Protein AF-A0A5U2PIL5-F1 (afdb_monomer)

InterPro domains:
  IPR046904 ABC-three component system, Middle Component 2 [PF20288] (4-76)

pLDDT: mean 90.11, std 8.29, range [63.25, 97.69]

Secondary structure (DSSP, 8-state):
----TTSHHHHHHHHHHHHHHHTT----HHHHHHHHHHHHTGGGT-TTS--SS---S-THHHHHHHHHHHHHHHTT-

Sequence (77 aa):
MVRIYNSSLEVACRIAKVLVAIYPSSLSLERLIYFDFILVNLKDFLPEEISLHPPIPRRDAQLALKREIVLESLALL

Foldseek 3Di:
DDDPPPALQVLLVQLVVVPVVQPPDDDDLLVSLVSSLCQQVVCVVVVVDDHVDDDDPPSVVVSVVSSVSNVSSVVVD

Structure (mmCIF, N/CA/C/O backbone):
data_AF-A0A5U2PIL5-F1
#
_entry.id   AF-A0A5U2PIL5-F1
#
loop_
_atom_site.group_PDB
_atom_site.id
_atom_site.type_symbol
_atom_site.label_atom_id
_atom_site.label_alt_id
_atom_site.label_comp_id
_atom_site.label_asym_id
_atom_site.label_entity_id
_atom_site.label_seq_id
_atom_site.pdbx_PDB_ins_code
_atom_site.Cartn_x
_atom_site.Cartn_y
_atom_site.Cartn_z
_atom_site.occupancy
_atom_site.B_iso_or_equiv
_atom_site.auth_seq_id
_atom_site.auth_comp_id
_atom_site.auth_asym_id
_atom_site.auth_atom_id
_atom_site.pdbx_PDB_model_num
ATOM 1 N N . MET A 1 1 ? 19.750 -1.994 14.076 1.00 63.25 1 MET A N 1
ATOM 2 C CA . MET A 1 1 ? 19.721 -1.132 12.873 1.00 63.25 1 MET A CA 1
ATOM 3 C C . MET A 1 1 ? 18.262 -0.983 12.462 1.00 63.25 1 MET A C 1
ATOM 5 O O . MET A 1 1 ? 17.599 -2.007 12.358 1.00 63.25 1 MET A O 1
ATOM 9 N N . VAL A 1 2 ? 17.728 0.236 12.339 1.00 71.94 2 VAL A N 1
ATOM 10 C CA . VAL A 1 2 ? 16.308 0.441 11.990 1.00 71.94 2 VAL A CA 1
ATOM 11 C C . VAL A 1 2 ? 16.106 0.093 10.516 1.00 71.94 2 VAL A C 1
ATOM 13 O O . VAL A 1 2 ? 16.784 0.646 9.652 1.00 71.94 2 VAL A O 1
ATOM 16 N N . ARG A 1 3 ? 15.193 -0.836 10.219 1.00 79.94 3 ARG A N 1
ATOM 17 C CA . ARG A 1 3 ? 14.775 -1.128 8.846 1.00 79.94 3 ARG A CA 1
ATOM 18 C C . ARG A 1 3 ? 13.745 -0.077 8.449 1.00 79.94 3 ARG A C 1
ATOM 20 O O . ARG A 1 3 ? 12.658 -0.076 9.005 1.00 79.94 3 ARG A O 1
ATOM 27 N N . ILE A 1 4 ? 14.106 0.822 7.537 1.00 81.75 4 ILE A N 1
ATOM 28 C CA . ILE A 1 4 ? 13.203 1.881 7.059 1.00 81.75 4 ILE A CA 1
ATOM 29 C C . ILE A 1 4 ? 12.366 1.357 5.888 1.00 81.75 4 ILE A C 1
ATOM 31 O O . ILE A 1 4 ? 11.143 1.446 5.922 1.00 81.75 4 ILE A O 1
ATOM 35 N N . TYR A 1 5 ? 13.013 0.732 4.901 1.00 86.88 5 TYR A N 1
ATOM 36 C CA . TYR A 1 5 ? 12.335 0.248 3.700 1.00 86.88 5 TYR A CA 1
ATOM 37 C C . TYR A 1 5 ? 11.482 -0.996 3.942 1.00 86.88 5 TYR A C 1
ATOM 39 O O . TYR A 1 5 ? 11.927 -1.985 4.539 1.00 86.88 5 TYR A O 1
ATOM 47 N N . ASN A 1 6 ? 10.265 -0.931 3.417 1.00 86.62 6 ASN A N 1
ATOM 48 C CA . ASN A 1 6 ? 9.163 -1.855 3.590 1.00 86.62 6 ASN A CA 1
ATOM 49 C C . ASN A 1 6 ? 8.950 -2.228 5.065 1.00 86.62 6 ASN A C 1
ATOM 51 O O . ASN A 1 6 ? 8.717 -3.391 5.388 1.00 86.62 6 ASN A O 1
ATOM 55 N N . SER A 1 7 ? 9.117 -1.244 5.951 1.00 93.06 7 SER A N 1
ATOM 56 C CA . SER A 1 7 ? 8.767 -1.333 7.368 1.00 93.06 7 SER A CA 1
ATOM 57 C C . SER A 1 7 ? 7.318 -0.916 7.587 1.00 93.06 7 SER A C 1
ATOM 59 O O . SER A 1 7 ? 6.734 -0.247 6.733 1.00 93.06 7 SER A O 1
ATOM 61 N N . SER A 1 8 ? 6.757 -1.254 8.748 1.00 94.94 8 SER A N 1
ATOM 62 C CA . SER A 1 8 ? 5.424 -0.786 9.136 1.00 94.94 8 SER A CA 1
ATOM 63 C C . SER A 1 8 ? 5.320 0.744 9.137 1.00 94.94 8 SER A C 1
ATOM 65 O O . SER A 1 8 ? 4.292 1.286 8.755 1.00 94.94 8 SER A O 1
ATOM 67 N N . LEU A 1 9 ? 6.405 1.465 9.450 1.00 95.38 9 LEU A N 1
ATOM 68 C CA . LEU A 1 9 ? 6.434 2.929 9.381 1.00 95.38 9 LEU A CA 1
ATOM 69 C C . LEU A 1 9 ? 6.299 3.457 7.943 1.00 95.38 9 LEU A C 1
ATOM 71 O O . LEU A 1 9 ? 5.514 4.365 7.684 1.00 95.38 9 LEU A O 1
ATOM 75 N N . GLU A 1 10 ? 7.054 2.905 6.989 1.00 95.38 10 GLU A N 1
ATOM 76 C CA . GLU A 1 10 ? 6.965 3.350 5.591 1.00 95.38 10 GLU A CA 1
ATOM 77 C C . GLU A 1 10 ? 5.605 2.991 4.977 1.00 95.38 10 GLU A C 1
ATOM 79 O O . GLU A 1 10 ? 4.986 3.806 4.288 1.00 95.38 10 GLU A O 1
ATOM 84 N N . VAL A 1 11 ? 5.117 1.780 5.259 1.00 95.44 11 VAL A N 1
ATOM 85 C CA . VAL A 1 11 ? 3.799 1.316 4.815 1.00 95.44 11 VAL A CA 1
ATOM 86 C C . VAL A 1 11 ? 2.697 2.197 5.423 1.00 95.44 11 VAL A C 1
ATOM 88 O O . VAL A 1 11 ? 1.799 2.611 4.690 1.00 95.44 11 VAL A O 1
ATOM 91 N N . ALA A 1 12 ? 2.795 2.584 6.701 1.00 96.62 12 ALA A N 1
ATOM 92 C CA . ALA A 1 12 ? 1.863 3.514 7.346 1.00 96.62 12 ALA A CA 1
ATOM 93 C C . ALA A 1 12 ? 1.819 4.867 6.625 1.00 96.62 12 ALA A C 1
ATOM 95 O O . ALA A 1 12 ? 0.736 5.357 6.310 1.00 96.62 12 ALA A O 1
ATOM 96 N N . CYS A 1 13 ? 2.972 5.437 6.261 1.00 96.56 13 CYS A N 1
ATOM 97 C CA . CYS A 1 13 ? 3.031 6.678 5.484 1.00 96.56 13 CYS A CA 1
ATOM 98 C C . CYS A 1 13 ? 2.322 6.561 4.121 1.00 96.56 13 CYS A C 1
ATOM 100 O O . CYS A 1 13 ? 1.581 7.470 3.732 1.00 96.56 13 CYS A O 1
ATOM 102 N N . ARG A 1 14 ? 2.508 5.448 3.394 1.00 95.94 14 ARG A N 1
ATOM 103 C CA . ARG A 1 14 ? 1.809 5.211 2.116 1.00 95.94 14 ARG A CA 1
ATOM 104 C C . ARG A 1 14 ? 0.303 5.052 2.320 1.00 95.94 14 ARG A C 1
ATOM 106 O O . ARG A 1 14 ? -0.474 5.693 1.613 1.00 95.94 14 ARG A O 1
ATOM 113 N N . ILE A 1 15 ? -0.109 4.258 3.308 1.00 96.81 15 ILE A N 1
ATOM 114 C CA . ILE A 1 15 ? -1.523 4.037 3.643 1.00 96.81 15 ILE A CA 1
ATOM 115 C C . ILE A 1 15 ? -2.196 5.346 4.058 1.00 96.81 15 ILE A C 1
ATOM 117 O O . ILE A 1 15 ? -3.281 5.642 3.566 1.00 96.81 15 ILE A O 1
ATOM 121 N N . ALA A 1 16 ? -1.552 6.166 4.888 1.00 97.56 16 ALA A N 1
ATOM 12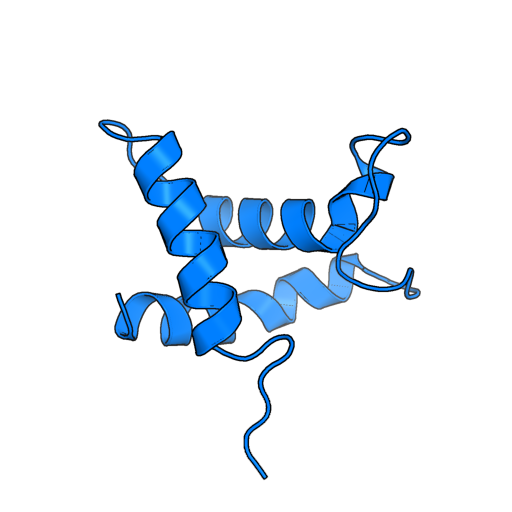2 C CA . ALA A 1 16 ? -2.077 7.465 5.293 1.00 97.56 16 ALA A CA 1
ATOM 123 C C . ALA A 1 16 ? -2.350 8.364 4.081 1.00 97.56 16 ALA A C 1
ATOM 125 O O . ALA A 1 16 ? -3.398 9.003 4.006 1.00 97.56 16 ALA A O 1
ATOM 126 N N . LYS A 1 17 ? -1.454 8.375 3.084 1.00 97.25 17 LYS A N 1
ATOM 127 C CA . LYS A 1 17 ? -1.690 9.120 1.840 1.00 97.25 17 LYS A CA 1
ATOM 128 C C . LYS A 1 17 ? -2.866 8.585 1.035 1.00 97.25 17 LYS A C 1
ATOM 130 O O . LYS A 1 17 ? -3.641 9.396 0.534 1.00 97.25 17 LYS A O 1
ATOM 135 N N . VAL A 1 18 ? -3.037 7.267 0.955 1.00 96.94 18 VAL A N 1
ATOM 136 C CA . VAL A 1 18 ? -4.217 6.661 0.318 1.00 96.94 18 VAL A CA 1
ATOM 137 C C . VAL A 1 18 ? -5.492 7.073 1.055 1.00 96.94 18 VAL A C 1
ATOM 139 O O . VAL A 1 18 ? -6.419 7.564 0.422 1.00 96.94 18 VAL A O 1
ATOM 142 N N . LEU A 1 19 ? -5.525 6.942 2.384 1.00 97.06 19 LEU A N 1
ATOM 143 C CA . LEU A 1 19 ? -6.683 7.283 3.216 1.00 97.06 19 LEU A CA 1
ATOM 144 C C . LEU A 1 19 ? -7.076 8.763 3.107 1.00 97.06 19 LEU A C 1
ATOM 146 O O . LEU A 1 19 ? -8.257 9.079 2.991 1.00 97.06 19 LEU A O 1
ATOM 150 N N . VAL A 1 20 ? -6.096 9.670 3.078 1.00 97.69 20 VAL A N 1
ATOM 151 C CA . VAL A 1 20 ? -6.344 11.103 2.857 1.00 97.69 20 VAL A CA 1
ATOM 152 C C . VAL A 1 20 ? -6.911 11.360 1.459 1.00 97.69 20 VAL A C 1
ATOM 154 O O . VAL A 1 20 ? -7.831 12.160 1.321 1.00 97.69 20 VAL A O 1
ATOM 157 N N . ALA A 1 21 ? -6.398 10.684 0.428 1.00 97.69 21 ALA A N 1
ATOM 158 C CA . ALA A 1 21 ? -6.836 10.889 -0.953 1.00 97.69 21 ALA A CA 1
ATOM 159 C C . ALA A 1 21 ? -8.268 10.397 -1.226 1.00 97.69 21 ALA A C 1
ATOM 161 O O . ALA A 1 21 ? -8.933 10.930 -2.110 1.00 97.69 21 ALA A O 1
ATOM 162 N N . ILE A 1 22 ? -8.745 9.388 -0.490 1.00 96.62 22 ILE A N 1
ATOM 163 C CA . ILE A 1 22 ? -10.094 8.829 -0.676 1.00 96.62 22 ILE A CA 1
ATOM 164 C C . ILE A 1 22 ? -11.165 9.506 0.182 1.00 96.62 22 ILE A C 1
ATOM 166 O O . ILE A 1 22 ? -12.351 9.249 -0.036 1.00 96.62 22 ILE A O 1
ATOM 170 N N . TYR A 1 23 ? -10.778 10.298 1.187 1.00 95.25 23 TYR A N 1
ATOM 171 C CA . TYR A 1 23 ? -11.722 10.910 2.119 1.00 95.25 23 TYR A CA 1
ATOM 172 C C . TYR A 1 23 ? -12.772 11.738 1.349 1.00 95.25 23 TYR A C 1
ATOM 174 O O . TYR A 1 23 ? -12.399 12.498 0.452 1.00 95.25 23 TYR A O 1
ATOM 182 N N . PRO A 1 24 ? -14.080 11.618 1.667 1.00 96.62 24 PRO A N 1
ATOM 183 C CA . PRO A 1 24 ? -14.681 10.963 2.841 1.00 96.62 24 PRO A CA 1
ATOM 184 C C . PRO A 1 24 ? -15.060 9.480 2.662 1.00 96.62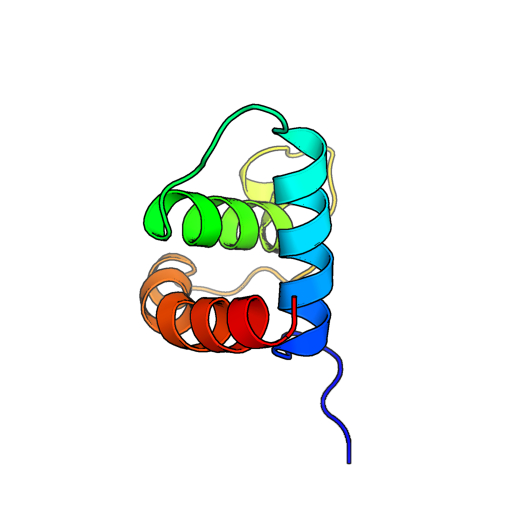 24 PRO A C 1
ATOM 186 O O . PRO A 1 24 ? -15.804 8.932 3.474 1.00 96.62 24 PRO A O 1
ATOM 189 N N . SER A 1 25 ? -14.584 8.816 1.610 1.00 96.56 25 SER A N 1
ATOM 190 C CA . SER A 1 25 ? -14.877 7.399 1.360 1.00 96.56 25 SER A CA 1
ATOM 191 C C . SER A 1 25 ? -14.071 6.472 2.273 1.00 96.56 25 SER A C 1
ATOM 193 O O . SER A 1 25 ? -13.020 6.841 2.795 1.00 96.56 25 SER A O 1
ATOM 195 N N . SER A 1 26 ? -14.541 5.233 2.425 1.00 94.19 26 SER A N 1
ATOM 196 C CA . SER A 1 26 ? -13.843 4.171 3.153 1.00 94.19 26 SER A CA 1
ATOM 197 C C . SER A 1 26 ? -13.312 3.084 2.212 1.00 94.19 26 SER A C 1
ATOM 199 O O . SER A 1 26 ? -13.791 2.900 1.089 1.00 94.19 26 SER A O 1
ATOM 201 N N . LEU A 1 27 ? -12.313 2.336 2.681 1.00 95.81 27 LEU A N 1
ATOM 202 C CA . LEU A 1 27 ? -11.784 1.148 2.012 1.00 95.81 27 LEU A CA 1
ATOM 203 C C . LEU A 1 27 ? -11.810 -0.044 2.965 1.00 95.81 27 LEU A C 1
ATOM 205 O O . LEU A 1 27 ? -11.598 0.109 4.166 1.00 95.81 27 LEU A O 1
ATOM 209 N N . SER A 1 28 ? -12.027 -1.241 2.416 1.00 96.25 28 SER A N 1
ATOM 210 C CA . SER A 1 28 ? -11.764 -2.476 3.154 1.00 96.25 28 SER A CA 1
ATOM 211 C C . SER A 1 28 ? -10.257 -2.701 3.300 1.00 96.25 28 SER A C 1
ATOM 213 O O . SER A 1 28 ? -9.456 -2.171 2.522 1.00 96.25 28 SER A O 1
ATOM 215 N N . LEU A 1 29 ? -9.870 -3.543 4.258 1.00 94.38 29 LEU A N 1
ATOM 216 C CA . LEU A 1 29 ? -8.475 -3.934 4.458 1.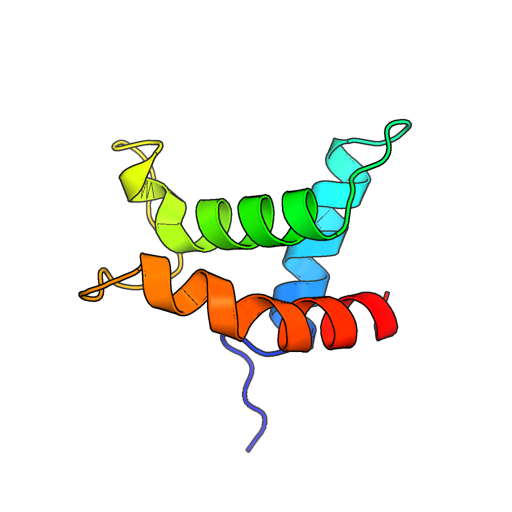00 94.38 29 LEU A CA 1
ATOM 217 C C . LEU A 1 29 ? -7.873 -4.563 3.192 1.00 94.38 29 LEU A C 1
ATOM 219 O O . LEU A 1 29 ? -6.744 -4.262 2.820 1.00 94.38 29 LEU A O 1
ATOM 223 N N . GLU A 1 30 ? -8.642 -5.389 2.486 1.00 94.44 30 GLU A N 1
ATOM 224 C CA . GLU A 1 30 ? -8.227 -6.035 1.239 1.00 94.44 30 GLU A CA 1
ATOM 225 C C . GLU A 1 30 ? -7.905 -4.993 0.164 1.00 94.44 30 GLU A C 1
ATOM 227 O O . GLU A 1 30 ? -6.883 -5.091 -0.513 1.00 94.44 30 GLU A O 1
ATOM 232 N N . A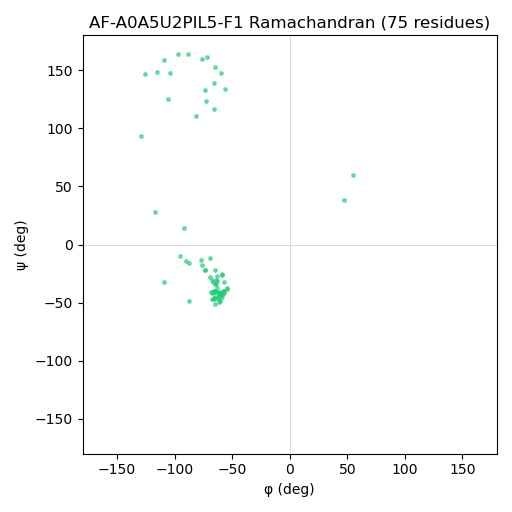RG A 1 31 ? -8.734 -3.946 0.044 1.00 95.06 31 ARG A N 1
ATOM 233 C CA . ARG A 1 31 ? -8.472 -2.847 -0.891 1.00 95.06 31 ARG A CA 1
ATOM 234 C C . ARG A 1 31 ? -7.230 -2.053 -0.496 1.00 95.06 31 ARG A C 1
ATOM 236 O O . ARG A 1 31 ? -6.454 -1.714 -1.380 1.00 95.06 31 ARG A O 1
ATOM 243 N N . LEU A 1 32 ? -7.004 -1.801 0.794 1.00 95.25 32 LEU A N 1
ATOM 244 C CA . LEU A 1 32 ? -5.774 -1.152 1.268 1.00 95.25 32 LEU A CA 1
ATOM 245 C C . LEU A 1 32 ? -4.520 -1.970 0.935 1.00 95.25 32 LEU A C 1
ATOM 247 O O . LEU A 1 32 ? -3.539 -1.406 0.453 1.00 95.25 32 LEU A O 1
ATOM 251 N N . ILE A 1 33 ? -4.570 -3.293 1.110 1.00 94.50 33 ILE A N 1
ATOM 252 C CA . ILE A 1 33 ? -3.482 -4.201 0.717 1.00 94.50 33 ILE A CA 1
ATOM 253 C C . ILE A 1 33 ? -3.218 -4.104 -0.791 1.00 94.50 33 ILE A C 1
ATOM 255 O O . ILE A 1 33 ? -2.060 -4.030 -1.206 1.00 94.50 33 ILE A O 1
ATOM 259 N N . TYR A 1 34 ? -4.269 -4.062 -1.617 1.00 93.88 34 TYR A N 1
ATOM 260 C CA . TYR A 1 34 ? -4.113 -3.894 -3.063 1.00 93.88 34 TYR A CA 1
ATOM 261 C C . TYR A 1 34 ? -3.540 -2.531 -3.444 1.00 93.88 34 TYR A C 1
ATOM 263 O O . TYR A 1 34 ? -2.663 -2.480 -4.301 1.00 93.88 34 TYR A O 1
ATOM 271 N N . PHE A 1 35 ? -3.960 -1.442 -2.798 1.00 94.44 35 PHE A N 1
ATOM 272 C CA . PHE A 1 35 ? -3.364 -0.127 -3.035 1.00 94.44 35 PHE A CA 1
ATOM 273 C C . PHE A 1 35 ? -1.874 -0.114 -2.688 1.00 94.44 35 PHE A C 1
ATOM 275 O O . PHE A 1 35 ? -1.066 0.296 -3.517 1.00 94.44 35 PHE A O 1
ATOM 282 N N . ASP A 1 36 ? -1.482 -0.623 -1.517 1.00 93.94 36 ASP A N 1
ATOM 283 C CA . ASP A 1 36 ? -0.066 -0.709 -1.142 1.00 93.94 36 ASP A CA 1
ATOM 284 C C . ASP A 1 36 ? 0.723 -1.653 -2.067 1.00 93.94 36 ASP A C 1
ATOM 286 O O . ASP A 1 36 ? 1.910 -1.448 -2.314 1.00 93.94 36 ASP A O 1
ATOM 290 N N . PHE A 1 37 ? 0.097 -2.697 -2.615 1.00 92.50 37 PHE A N 1
ATOM 291 C CA . PHE A 1 37 ? 0.706 -3.534 -3.649 1.00 92.50 37 PHE A CA 1
ATOM 292 C C . PHE A 1 37 ? 0.905 -2.784 -4.970 1.00 92.50 37 PHE A C 1
ATOM 294 O O . PHE A 1 37 ? 1.993 -2.854 -5.535 1.00 92.50 37 PHE A O 1
ATOM 301 N N . ILE A 1 38 ? -0.103 -2.063 -5.458 1.00 92.38 38 ILE A N 1
ATOM 302 C CA . ILE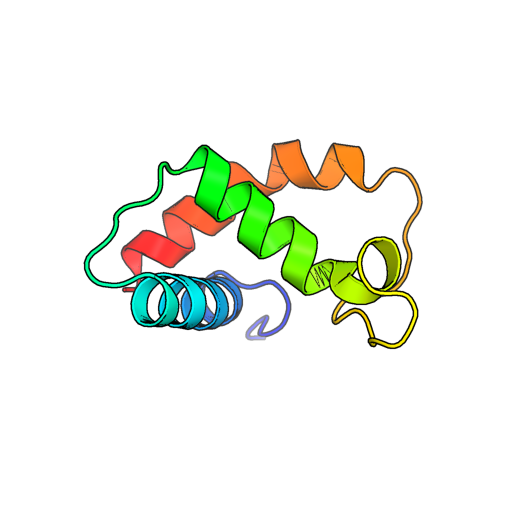 A 1 38 ? -0.020 -1.304 -6.712 1.00 92.38 38 ILE A CA 1
ATOM 303 C C . ILE A 1 38 ? 1.041 -0.209 -6.594 1.00 92.38 38 ILE A C 1
ATOM 305 O O . ILE A 1 38 ? 1.892 -0.097 -7.467 1.00 92.38 38 ILE A O 1
ATOM 309 N N . LEU A 1 39 ? 1.051 0.542 -5.489 1.00 92.31 39 LEU A N 1
ATOM 310 C CA . LEU A 1 39 ? 1.985 1.651 -5.273 1.00 92.31 39 LEU A CA 1
ATOM 311 C C . LEU A 1 39 ? 3.452 1.214 -5.331 1.00 92.31 39 LEU A C 1
ATOM 313 O O . LEU A 1 39 ? 4.274 1.890 -5.945 1.00 92.31 39 LEU A O 1
ATOM 317 N N . VAL A 1 40 ? 3.799 0.074 -4.728 1.00 91.81 40 VAL A N 1
ATOM 318 C CA . VAL A 1 40 ? 5.193 -0.402 -4.764 1.00 91.81 40 VAL A CA 1
ATOM 319 C C . VAL A 1 40 ? 5.580 -1.018 -6.110 1.00 91.81 40 VAL A C 1
ATOM 321 O O . VAL A 1 40 ? 6.767 -1.132 -6.40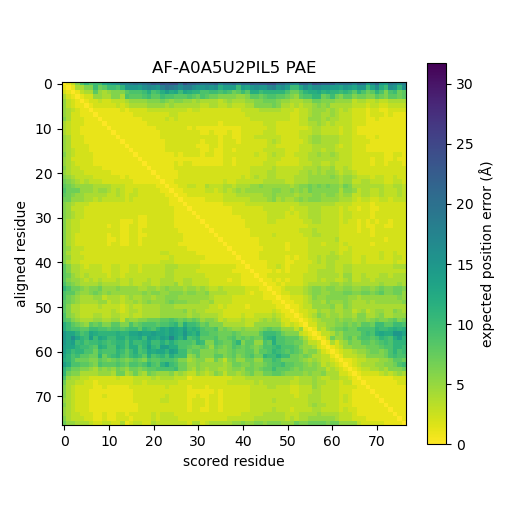5 1.00 91.81 40 VAL A O 1
ATOM 324 N N . ASN A 1 41 ? 4.592 -1.377 -6.932 1.00 90.88 41 ASN A N 1
ATOM 325 C CA . ASN A 1 41 ? 4.738 -2.051 -8.221 1.00 90.88 41 ASN A CA 1
ATOM 326 C C . ASN A 1 41 ? 4.219 -1.188 -9.387 1.00 90.88 41 ASN A C 1
ATOM 328 O O . ASN A 1 41 ? 3.768 -1.729 -10.394 1.00 90.88 41 ASN A O 1
ATOM 332 N N . LEU A 1 42 ? 4.260 0.141 -9.247 1.00 92.44 42 LEU A N 1
ATOM 333 C CA . LEU A 1 42 ? 3.511 1.080 -10.083 1.00 92.44 42 LEU A CA 1
ATOM 334 C C . LEU A 1 42 ? 3.759 0.911 -11.585 1.00 92.44 42 LEU A C 1
ATOM 336 O O . LEU A 1 42 ? 2.806 0.956 -12.358 1.00 92.44 42 LEU A O 1
ATOM 340 N N . LYS A 1 43 ? 5.002 0.613 -11.983 1.00 93.12 43 LYS A N 1
ATOM 341 C CA . LYS A 1 43 ? 5.386 0.403 -13.387 1.00 93.12 43 LYS A CA 1
ATOM 342 C C . LYS A 1 43 ? 4.611 -0.725 -14.076 1.00 93.12 43 LYS A C 1
ATOM 344 O O . LYS A 1 43 ? 4.453 -0.710 -15.292 1.00 93.12 43 LYS A O 1
ATOM 349 N N . ASP A 1 44 ? 4.119 -1.702 -13.316 1.00 89.94 44 ASP A N 1
ATOM 350 C CA . ASP A 1 44 ? 3.347 -2.818 -13.870 1.00 89.94 44 ASP A CA 1
ATOM 351 C C . ASP A 1 44 ? 1.924 -2.392 -14.278 1.00 89.94 44 ASP A C 1
ATOM 353 O O . ASP A 1 44 ? 1.293 -3.057 -15.095 1.00 89.94 44 ASP A O 1
ATOM 357 N N . PHE A 1 45 ? 1.419 -1.294 -13.707 1.00 90.94 45 PHE A N 1
ATOM 358 C CA . PHE A 1 45 ? 0.073 -0.765 -13.944 1.00 90.94 45 PHE A CA 1
ATOM 359 C C . PHE A 1 45 ? 0.093 0.532 -14.759 1.00 90.94 45 PHE A C 1
ATOM 361 O O . PHE A 1 45 ? -0.824 0.787 -15.535 1.00 90.94 45 PHE A O 1
ATOM 368 N N . LEU A 1 46 ? 1.143 1.337 -14.591 1.00 94.00 46 LEU A N 1
ATOM 369 C CA . LEU A 1 46 ? 1.390 2.602 -15.272 1.00 94.00 46 LEU A CA 1
ATOM 370 C C . LEU A 1 46 ? 2.819 2.560 -15.848 1.00 94.00 46 LEU A C 1
ATOM 372 O O . LEU A 1 46 ? 3.765 2.884 -15.133 1.00 94.00 46 LEU A O 1
ATOM 376 N N . PRO A 1 47 ? 3.007 2.142 -17.116 1.00 90.81 47 PRO A N 1
ATOM 377 C CA . PRO A 1 47 ? 4.337 1.896 -17.692 1.00 90.81 47 PRO A CA 1
ATOM 378 C C . PRO A 1 47 ? 5.287 3.102 -17.702 1.00 90.81 47 PRO A C 1
ATOM 380 O O . PRO A 1 47 ? 6.505 2.912 -17.705 1.00 90.81 47 PRO A O 1
ATOM 383 N N . GLU A 1 48 ? 4.728 4.315 -17.697 1.00 94.94 48 GLU A N 1
ATOM 384 C CA . GLU A 1 48 ? 5.459 5.590 -17.668 1.00 94.94 48 GLU A CA 1
ATOM 385 C C . GLU A 1 48 ? 6.000 5.942 -16.267 1.00 94.94 48 GLU A C 1
ATOM 387 O O . GLU A 1 48 ? 6.833 6.833 -16.123 1.00 94.94 48 GLU A O 1
ATOM 392 N N . GLU A 1 49 ? 5.543 5.238 -15.228 1.00 94.38 49 GLU A N 1
ATOM 393 C CA . GLU A 1 49 ? 5.916 5.474 -13.835 1.00 94.38 49 GLU A CA 1
ATOM 394 C C . GLU A 1 49 ? 7.046 4.544 -13.365 1.00 94.38 49 GLU A C 1
ATOM 396 O O . GLU A 1 49 ? 7.348 3.499 -13.954 1.00 94.38 49 GLU A O 1
ATOM 401 N N . ILE A 1 50 ? 7.674 4.901 -12.242 1.00 90.50 50 ILE A N 1
ATOM 402 C CA . ILE A 1 50 ? 8.749 4.117 -11.623 1.00 90.50 50 ILE A CA 1
ATOM 403 C C . ILE A 1 50 ? 8.212 3.404 -10.378 1.00 90.50 50 ILE A C 1
ATOM 405 O O . ILE A 1 50 ? 7.683 4.028 -9.461 1.00 90.50 50 ILE A O 1
ATOM 409 N N . SER A 1 51 ? 8.381 2.080 -10.323 1.00 90.56 51 SER A N 1
ATOM 410 C CA . SER A 1 51 ? 8.082 1.291 -9.123 1.00 90.56 51 SER A CA 1
ATOM 411 C C . SER A 1 51 ? 9.017 1.655 -7.969 1.00 90.56 51 SER A C 1
ATOM 413 O O . SER A 1 51 ? 10.226 1.773 -8.162 1.00 90.56 51 SER A O 1
ATOM 415 N N . LEU A 1 52 ? 8.477 1.738 -6.750 1.00 88.19 52 LEU A N 1
ATOM 416 C CA . LEU A 1 52 ? 9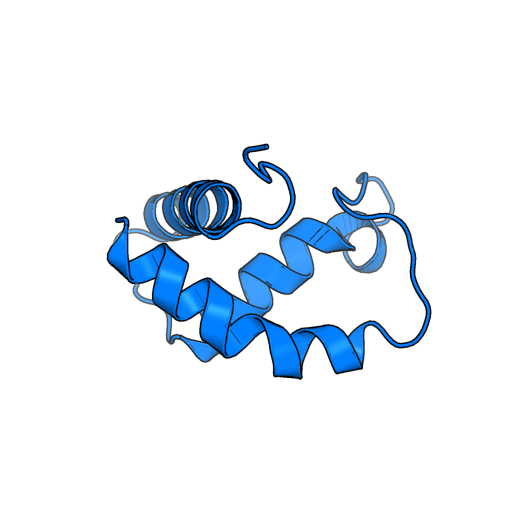.296 1.894 -5.540 1.00 88.19 52 LEU A CA 1
ATOM 417 C C . LEU A 1 52 ? 10.157 0.654 -5.271 1.00 88.19 52 LEU A C 1
ATOM 419 O O . LEU A 1 52 ? 11.252 0.764 -4.723 1.00 88.19 52 LEU A O 1
ATOM 423 N N . HIS A 1 53 ? 9.660 -0.533 -5.630 1.00 85.94 53 HIS A N 1
ATOM 424 C CA . HIS A 1 53 ? 10.379 -1.792 -5.470 1.00 85.94 53 HIS A CA 1
ATOM 425 C C . HIS A 1 53 ? 10.932 -2.300 -6.811 1.00 85.94 53 HIS A C 1
ATOM 427 O O . HIS A 1 53 ? 10.305 -2.111 -7.859 1.00 85.94 53 HIS A O 1
ATOM 433 N N . PRO A 1 54 ? 12.085 -2.994 -6.797 1.00 84.62 54 PRO A N 1
ATOM 434 C CA . PRO A 1 54 ? 12.617 -3.630 -7.992 1.00 84.62 54 PRO A CA 1
ATOM 435 C C . PRO A 1 54 ? 11.691 -4.755 -8.484 1.00 84.62 54 PRO A C 1
ATOM 437 O O . PRO A 1 54 ? 10.997 -5.393 -7.683 1.00 84.62 54 PRO A O 1
ATOM 440 N N . PRO A 1 55 ? 11.700 -5.055 -9.794 1.00 81.88 55 PRO A N 1
ATOM 441 C CA . PRO A 1 55 ? 10.928 -6.158 -10.339 1.00 81.88 55 PRO A CA 1
ATOM 442 C C . PRO A 1 55 ? 11.459 -7.4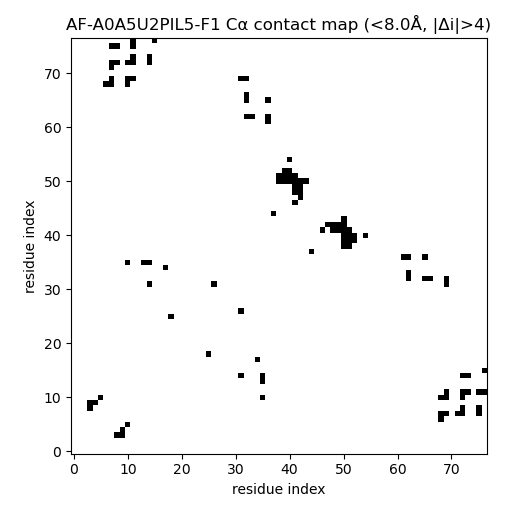93 -9.804 1.00 81.88 55 PRO A C 1
ATOM 444 O O . PRO A 1 55 ? 12.592 -7.874 -10.089 1.00 81.88 55 PRO A O 1
ATOM 447 N N . ILE A 1 56 ? 10.629 -8.215 -9.048 1.00 79.12 56 ILE A N 1
ATOM 448 C CA . ILE A 1 56 ? 10.942 -9.565 -8.557 1.00 79.12 56 ILE A CA 1
ATOM 449 C C . ILE A 1 56 ? 9.993 -10.621 -9.145 1.00 79.12 56 ILE A C 1
ATOM 451 O O . ILE A 1 56 ? 8.825 -10.309 -9.406 1.00 79.12 56 ILE A O 1
ATOM 455 N N . PRO A 1 57 ? 10.460 -11.869 -9.357 1.00 73.44 57 PRO A N 1
ATOM 456 C CA . PRO A 1 57 ? 9.601 -12.974 -9.781 1.00 73.44 57 PRO A CA 1
ATOM 457 C C . PRO A 1 57 ? 8.478 -13.238 -8.766 1.00 73.44 57 PRO A C 1
ATOM 459 O O . PRO A 1 57 ? 8.688 -13.084 -7.566 1.00 73.44 57 PRO A O 1
ATOM 462 N N . ARG A 1 58 ? 7.305 -13.686 -9.241 1.00 70.62 58 ARG A N 1
ATOM 463 C CA . ARG A 1 58 ? 6.137 -14.055 -8.407 1.00 70.62 58 ARG A CA 1
ATOM 464 C C . ARG A 1 58 ? 5.669 -12.947 -7.448 1.00 70.62 58 ARG A C 1
ATOM 466 O O . ARG A 1 58 ? 5.641 -13.114 -6.228 1.00 70.62 58 ARG A O 1
ATOM 473 N N . ARG A 1 59 ? 5.291 -11.786 -8.001 1.00 72.44 59 ARG A N 1
ATOM 474 C CA . ARG A 1 59 ? 4.770 -10.653 -7.209 1.00 72.44 59 ARG A CA 1
ATOM 475 C C . ARG A 1 59 ? 3.457 -10.969 -6.489 1.00 72.44 59 ARG A C 1
ATOM 477 O O . ARG A 1 59 ? 3.207 -10.418 -5.424 1.00 72.44 59 ARG A O 1
ATOM 484 N N . ASP A 1 60 ? 2.669 -11.893 -7.021 1.00 71.94 60 ASP A N 1
ATOM 485 C CA . ASP A 1 60 ? 1.450 -12.436 -6.417 1.00 71.94 60 ASP A CA 1
ATOM 486 C C . ASP A 1 60 ? 1.683 -13.001 -5.008 1.00 71.94 60 ASP A C 1
ATOM 488 O O . ASP A 1 60 ? 0.879 -12.768 -4.107 1.00 71.94 60 ASP A O 1
ATOM 492 N N . ALA A 1 61 ? 2.829 -13.646 -4.770 1.00 74.31 61 ALA A N 1
ATOM 493 C CA . ALA A 1 61 ? 3.185 -14.160 -3.448 1.00 74.31 61 ALA A CA 1
ATOM 494 C C . ALA A 1 61 ? 3.389 -13.046 -2.399 1.00 74.31 61 ALA A C 1
ATOM 496 O O . ALA A 1 61 ? 3.235 -13.291 -1.203 1.00 74.31 61 ALA A O 1
ATOM 497 N N . GLN A 1 62 ? 3.679 -11.808 -2.822 1.00 71.44 62 GLN A N 1
ATOM 498 C CA . GLN A 1 62 ? 3.806 -10.667 -1.908 1.00 71.44 62 GLN A CA 1
ATOM 499 C C . GLN A 1 62 ? 2.467 -10.283 -1.274 1.00 71.44 62 GLN A C 1
ATOM 501 O O . GLN A 1 62 ? 2.447 -9.805 -0.142 1.00 71.44 62 GLN A O 1
ATOM 506 N N . LEU A 1 63 ? 1.346 -10.488 -1.976 1.00 78.12 63 LEU A N 1
ATOM 507 C CA . LEU A 1 63 ? 0.019 -10.141 -1.460 1.00 78.12 63 LEU A CA 1
ATOM 508 C C . LEU A 1 63 ? -0.326 -10.950 -0.207 1.00 78.12 63 LEU A C 1
ATOM 510 O O . LEU A 1 63 ? -0.891 -10.399 0.735 1.00 78.12 63 LEU A O 1
ATOM 514 N N . ALA A 1 64 ? 0.076 -12.224 -0.163 1.00 74.56 64 ALA A N 1
ATOM 515 C CA . ALA A 1 64 ? -0.145 -13.090 0.993 1.00 74.56 64 ALA A CA 1
ATOM 516 C C . ALA A 1 64 ? 0.612 -12.607 2.244 1.00 74.56 64 ALA A C 1
ATOM 518 O O . ALA A 1 64 ? 0.097 -12.713 3.353 1.00 74.56 64 ALA A O 1
ATOM 519 N N . LEU A 1 65 ? 1.804 -12.028 2.064 1.00 78.50 65 LEU A N 1
ATOM 520 C CA . LEU A 1 65 ? 2.659 -11.539 3.152 1.00 78.50 65 LEU A CA 1
ATOM 521 C C . LEU A 1 65 ? 2.347 -10.090 3.563 1.00 78.50 65 LEU A C 1
ATOM 523 O O . LEU A 1 65 ? 2.753 -9.649 4.634 1.00 78.50 65 LEU A O 1
ATOM 527 N N . LYS A 1 66 ? 1.615 -9.335 2.733 1.00 85.56 66 LYS A N 1
ATOM 528 C CA . LYS A 1 66 ? 1.294 -7.923 3.000 1.00 85.56 66 LYS A CA 1
ATOM 529 C C . LYS A 1 66 ? 0.239 -7.721 4.088 1.00 85.56 66 LYS A C 1
ATOM 531 O O . LYS A 1 66 ? 0.180 -6.639 4.661 1.00 85.56 66 LYS A O 1
ATOM 536 N N . ARG A 1 67 ? -0.599 -8.720 4.389 1.00 91.69 67 ARG A N 1
ATOM 537 C CA . ARG A 1 67 ? -1.710 -8.531 5.339 1.00 91.69 67 ARG A CA 1
ATOM 538 C C . ARG A 1 67 ? -1.231 -8.144 6.739 1.00 91.69 67 ARG A C 1
ATOM 540 O O . ARG A 1 67 ? -1.779 -7.211 7.316 1.00 91.69 67 ARG A O 1
ATOM 547 N N . GLU A 1 68 ? -0.226 -8.840 7.262 1.00 92.75 68 GLU A N 1
ATOM 548 C CA . GLU A 1 68 ? 0.305 -8.600 8.609 1.00 92.75 68 GLU A CA 1
ATOM 549 C C . GLU A 1 68 ? 0.939 -7.210 8.719 1.00 92.75 68 GLU A C 1
ATOM 551 O O . GLU A 1 68 ? 0.519 -6.409 9.549 1.00 92.75 68 GLU A O 1
ATOM 556 N N . ILE A 1 69 ? 1.844 -6.861 7.799 1.00 93.44 69 ILE A N 1
ATOM 557 C CA . ILE A 1 69 ? 2.515 -5.555 7.832 1.00 93.44 69 ILE A CA 1
ATOM 558 C C . ILE A 1 69 ? 1.543 -4.384 7.638 1.00 93.44 69 ILE A C 1
ATOM 560 O O . ILE A 1 69 ? 1.725 -3.335 8.249 1.00 93.44 69 ILE A O 1
ATOM 564 N N . VAL A 1 70 ? 0.482 -4.538 6.836 1.00 95.31 70 VAL A N 1
ATOM 565 C CA . VAL A 1 70 ? -0.558 -3.504 6.686 1.00 95.31 70 VAL A CA 1
ATOM 566 C C . VAL A 1 70 ? -1.332 -3.310 7.992 1.00 95.31 70 VAL A C 1
ATOM 568 O O . VAL A 1 70 ? -1.600 -2.170 8.363 1.00 95.31 70 VAL A O 1
ATOM 571 N N . LEU A 1 71 ? -1.653 -4.386 8.718 1.00 95.56 71 LEU A N 1
ATOM 572 C CA . LEU A 1 71 ? -2.300 -4.293 10.032 1.00 95.56 71 LEU A CA 1
ATOM 573 C C . LEU A 1 71 ? -1.395 -3.618 11.069 1.00 95.56 71 LEU A C 1
ATOM 575 O O . LEU A 1 71 ? -1.851 -2.719 11.771 1.00 95.56 71 LEU A O 1
ATOM 579 N N . GLU A 1 72 ? -0.116 -3.994 11.126 1.00 95.81 72 GLU A N 1
ATOM 580 C CA . GLU A 1 72 ? 0.875 -3.329 11.984 1.00 95.81 72 GLU A CA 1
ATOM 581 C C . GLU A 1 72 ? 0.992 -1.837 11.663 1.00 95.81 72 GLU A C 1
ATOM 583 O O . GLU A 1 72 ? 1.090 -1.012 12.562 1.00 95.81 72 GLU A O 1
ATOM 588 N N . SER A 1 73 ? 0.949 -1.486 10.378 1.00 96.25 73 SER A N 1
ATOM 589 C CA . SER A 1 73 ? 1.036 -0.102 9.910 1.00 96.25 73 SER A CA 1
ATOM 590 C C . SER A 1 73 ? -0.190 0.718 10.289 1.00 96.25 73 SER A C 1
ATOM 592 O O . SER A 1 73 ? -0.055 1.867 10.692 1.00 96.25 73 SER A O 1
ATOM 594 N N . LEU A 1 74 ? -1.387 0.132 10.184 1.00 96.44 74 LEU A N 1
ATOM 595 C CA . LEU A 1 74 ? -2.631 0.774 10.611 1.00 96.44 74 LEU A CA 1
ATOM 596 C C . LEU A 1 74 ? -2.640 1.052 12.117 1.00 96.44 74 LEU A C 1
ATOM 598 O O . LEU A 1 74 ? -3.215 2.049 12.527 1.00 96.44 74 LEU A O 1
ATOM 602 N N . ALA A 1 75 ? -1.983 0.219 12.929 1.00 97.25 75 ALA A N 1
ATOM 603 C CA . ALA A 1 75 ? -1.849 0.454 14.367 1.00 97.25 75 ALA A CA 1
ATOM 604 C C . ALA A 1 75 ? -0.931 1.646 14.720 1.00 97.25 75 ALA A C 1
ATOM 606 O O . ALA A 1 75 ? -0.896 2.057 15.878 1.00 97.25 75 ALA A O 1
ATOM 607 N N . LEU A 1 76 ? -0.175 2.179 13.750 1.00 96.56 76 LEU A N 1
ATOM 608 C CA . LEU A 1 76 ? 0.683 3.360 13.909 1.00 96.56 76 LEU A CA 1
ATOM 609 C C . LEU A 1 76 ? 0.007 4.672 13.475 1.00 96.56 76 LEU A C 1
ATOM 611 O O . LEU A 1 76 ? 0.599 5.733 13.681 1.00 96.56 76 LEU A O 1
ATOM 615 N N . LEU A 1 77 ? -1.163 4.599 12.828 1.00 93.06 77 LE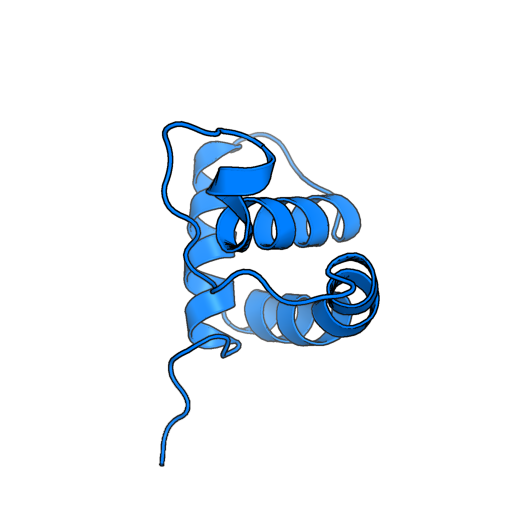U A N 1
ATOM 616 C CA . LEU A 1 77 ? -1.939 5.748 12.345 1.00 93.06 77 LEU A CA 1
ATOM 617 C C . LEU A 1 77 ? -2.978 6.186 13.380 1.00 93.06 77 LEU A C 1
ATOM 619 O O . LEU A 1 77 ? -3.167 7.416 13.498 1.00 93.06 77 LEU A O 1
#

Radius of gyration: 12.5 Å; Cα contacts (8 Å, |Δi|>4): 59; chains: 1; bounding box: 35×25×32 Å

Nearest PDB structures (foldseek):
  4wzx-assembly1_A  TM=2.619E-01  e=5.081E+00  Homo sapiens
  5jdk-assembly1_A  TM=3.260E-01  e=8.218E+00  Schizosaccharomyces pombe 972h-
  5sv0-assembly2_J  TM=2.597E-01  e=8.727E+00  Escherichia coli DH1

Solvent-accessible surface area (backbone atoms only — not comparable to full-atom values): 4677 Å² total; per-residue (Å²): 132,88,70,58,80,92,22,41,69,48,48,26,56,54,50,51,53,52,55,62,71,46,56,95,58,86,76,55,70,69,55,51,50,48,51,59,50,44,58,36,41,27,31,83,80,39,77,93,47,77,37,79,44,81,95,62,86,69,62,72,64,50,61,74,63,38,57,62,48,52,53,56,7,59,76,74,108

Organism: Salmonella enterica (NCBI:txid28901)

Mean predicted aligned error: 3.91 Å